Protein AF-A0A2A4N4A7-F1 (afdb_monomer_lite)

Sequence (60 aa):
DYNKAIELNPTYAQAYYSRSTMFTEQKKYNEALADALKAQELGYTVDVKYLEDLRRQVVQ

Radius of gyration: 10.83 Å; chains: 1; bounding box: 18×24×29 Å

Structure (mmCIF, N/CA/C/O backbone):
data_AF-A0A2A4N4A7-F1
#
_entry.id   AF-A0A2A4N4A7-F1
#
loop_
_atom_site.group_PDB
_atom_site.id
_atom_site.type_symbol
_atom_site.label_atom_id
_atom_site.label_alt_id
_atom_site.label_comp_id
_atom_site.label_asym_id
_atom_site.label_entity_id
_atom_site.label_seq_id
_atom_site.pdbx_PDB_ins_code
_atom_site.Cartn_x
_atom_site.Cartn_y
_atom_site.Cartn_z
_atom_site.occupancy
_atom_site.B_iso_or_equiv
_atom_site.auth_seq_id
_atom_site.auth_comp_id
_atom_site.auth_asym_id
_atom_site.auth_atom_id
_atom_site.pdbx_PDB_model_num
ATOM 1 N N . ASP A 1 1 ? 4.304 11.902 -5.433 1.00 88.88 1 ASP A N 1
ATOM 2 C CA . ASP A 1 1 ? 2.840 11.761 -5.401 1.00 88.88 1 ASP A CA 1
ATOM 3 C C . ASP A 1 1 ? 2.474 10.474 -6.117 1.00 88.88 1 ASP A C 1
ATOM 5 O O . ASP A 1 1 ? 2.699 10.361 -7.319 1.00 88.88 1 ASP A O 1
ATOM 9 N N . TYR A 1 2 ? 2.005 9.484 -5.365 1.00 94.31 2 TYR A N 1
ATOM 10 C CA . TYR A 1 2 ? 1.625 8.194 -5.929 1.00 94.31 2 TYR A CA 1
ATOM 11 C C . TYR A 1 2 ? 0.382 8.300 -6.815 1.00 94.31 2 TYR A C 1
ATOM 13 O O . TYR A 1 2 ? 0.283 7.556 -7.784 1.00 94.31 2 TYR A O 1
ATOM 21 N N . ASN A 1 3 ? -0.513 9.261 -6.554 1.00 95.19 3 ASN A N 1
ATOM 22 C CA . ASN A 1 3 ? -1.706 9.472 -7.372 1.00 95.19 3 ASN A CA 1
ATOM 23 C C . ASN A 1 3 ? -1.306 9.864 -8.791 1.00 95.19 3 ASN A C 1
ATOM 25 O O . ASN A 1 3 ? -1.702 9.201 -9.741 1.00 95.19 3 ASN A O 1
ATOM 29 N N . LYS A 1 4 ? -0.407 10.843 -8.932 1.00 97.19 4 LYS A N 1
ATOM 30 C CA . LYS A 1 4 ? 0.103 11.259 -10.244 1.00 97.19 4 LYS A CA 1
ATOM 31 C C . LYS A 1 4 ? 0.857 10.136 -10.970 1.00 97.19 4 LYS A C 1
ATOM 33 O O . LYS A 1 4 ? 0.758 10.009 -12.186 1.00 97.19 4 LYS A O 1
ATOM 38 N N . ALA A 1 5 ? 1.614 9.311 -10.241 1.00 96.19 5 ALA A N 1
ATOM 39 C CA . ALA A 1 5 ? 2.308 8.162 -10.828 1.00 96.19 5 ALA A CA 1
ATOM 40 C C . ALA A 1 5 ? 1.324 7.107 -11.365 1.00 96.19 5 ALA A C 1
ATOM 42 O O . ALA A 1 5 ? 1.552 6.552 -12.436 1.00 96.19 5 ALA A O 1
ATOM 43 N N . ILE A 1 6 ? 0.227 6.875 -10.643 1.00 97.62 6 ILE A N 1
ATOM 44 C CA . ILE A 1 6 ? -0.845 5.950 -11.022 1.00 97.62 6 ILE A CA 1
ATOM 45 C C . ILE A 1 6 ? -1.682 6.505 -12.181 1.00 97.62 6 ILE A C 1
ATOM 47 O O . ILE A 1 6 ? -2.033 5.755 -13.083 1.00 97.62 6 ILE A O 1
ATOM 51 N N . GLU A 1 7 ? -1.956 7.809 -12.205 1.00 97.81 7 GLU A N 1
ATOM 52 C CA . GLU A 1 7 ? -2.630 8.471 -13.330 1.00 97.81 7 GLU A CA 1
ATOM 53 C C . GLU A 1 7 ? -1.824 8.345 -14.628 1.00 97.81 7 GLU A C 1
ATOM 55 O O . GLU A 1 7 ? -2.384 8.059 -15.683 1.00 97.81 7 GLU A O 1
ATOM 60 N N . LEU A 1 8 ? -0.502 8.532 -14.551 1.00 98.12 8 LEU A N 1
ATOM 61 C CA . LEU A 1 8 ? 0.394 8.411 -15.704 1.00 98.12 8 LEU A CA 1
ATOM 62 C C . LEU A 1 8 ? 0.618 6.955 -16.126 1.00 98.12 8 LEU A C 1
ATOM 64 O O . LEU A 1 8 ? 0.772 6.676 -17.313 1.00 98.12 8 LEU A O 1
ATOM 68 N N . ASN A 1 9 ? 0.671 6.034 -15.164 1.00 96.81 9 ASN A N 1
ATOM 69 C CA . ASN A 1 9 ? 0.850 4.611 -15.412 1.00 96.81 9 ASN A CA 1
ATOM 70 C C . ASN A 1 9 ? -0.003 3.773 -14.438 1.00 96.81 9 ASN A C 1
ATOM 72 O O . ASN A 1 9 ? 0.473 3.389 -13.361 1.00 96.81 9 ASN A O 1
ATOM 76 N N . PRO A 1 10 ? -1.237 3.412 -14.835 1.00 97.50 10 PRO A N 1
ATOM 77 C CA . PRO A 1 10 ? -2.152 2.640 -13.995 1.00 97.50 10 PRO A CA 1
ATOM 78 C C . PRO A 1 10 ? -1.693 1.212 -13.699 1.00 97.50 10 PRO A C 1
ATOM 80 O O . PRO A 1 10 ? -2.287 0.563 -12.840 1.00 97.50 10 PRO A O 1
ATOM 83 N N . THR A 1 11 ? -0.664 0.713 -14.391 1.00 98.00 11 THR A N 1
ATOM 84 C CA . THR A 1 11 ? -0.071 -0.610 -14.156 1.00 98.00 11 THR A CA 1
ATOM 85 C C . THR A 1 11 ? 1.228 -0.529 -13.357 1.00 98.00 11 THR A C 1
ATOM 87 O O . THR A 1 11 ? 1.941 -1.524 -13.236 1.00 98.00 11 THR A O 1
ATOM 90 N N . TYR A 1 12 ? 1.574 0.638 -12.802 1.00 97.88 12 TYR A N 1
ATOM 91 C CA . TYR A 1 12 ? 2.792 0.795 -12.017 1.00 97.88 12 TYR A CA 1
ATOM 92 C C . TYR A 1 12 ? 2.634 0.207 -10.610 1.00 97.88 12 TYR A C 1
ATOM 94 O O . TYR A 1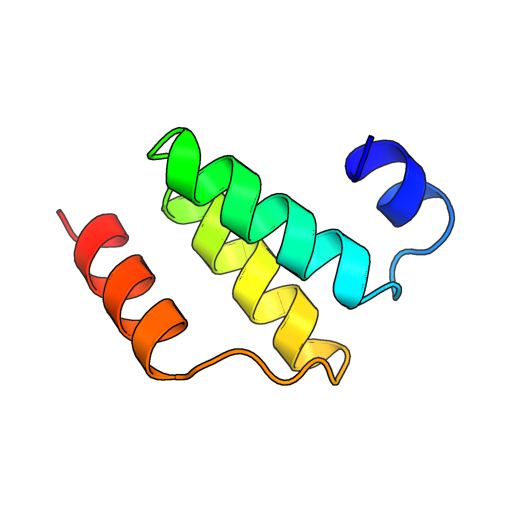 12 ? 2.371 0.910 -9.636 1.00 97.88 12 TYR A O 1
ATOM 102 N N . ALA A 1 13 ? 2.815 -1.109 -10.507 1.00 98.19 13 ALA A N 1
ATOM 103 C CA . ALA A 1 13 ? 2.546 -1.886 -9.300 1.00 98.19 13 ALA A CA 1
ATOM 104 C C . ALA A 1 13 ? 3.269 -1.355 -8.044 1.00 98.19 13 ALA A C 1
ATOM 106 O O . ALA A 1 13 ? 2.676 -1.268 -6.969 1.00 98.19 13 ALA A O 1
ATOM 107 N N . GLN A 1 14 ? 4.524 -0.911 -8.190 1.00 98.00 14 GLN A N 1
ATOM 108 C CA . GLN A 1 14 ? 5.298 -0.332 -7.088 1.00 98.00 14 GLN A CA 1
ATOM 109 C C . GLN A 1 14 ? 4.669 0.958 -6.537 1.00 98.00 14 GLN A C 1
ATOM 111 O O . GLN A 1 14 ? 4.728 1.179 -5.331 1.00 98.00 14 GLN A O 1
ATOM 116 N N . ALA A 1 15 ? 4.038 1.794 -7.373 1.00 98.38 15 ALA A N 1
ATOM 117 C CA . ALA A 1 15 ? 3.377 3.011 -6.899 1.00 98.38 15 ALA A CA 1
ATOM 118 C C . ALA A 1 15 ? 2.163 2.699 -6.015 1.00 98.38 15 ALA A C 1
ATOM 120 O O . ALA A 1 15 ? 1.977 3.370 -5.002 1.00 98.38 15 ALA A O 1
ATOM 121 N N . TYR A 1 16 ? 1.386 1.664 -6.352 1.00 98.69 16 TYR A N 1
ATOM 122 C CA . TYR A 1 16 ? 0.302 1.191 -5.489 1.00 98.69 16 TYR A CA 1
ATOM 123 C C . TYR A 1 16 ? 0.842 0.667 -4.160 1.00 98.69 16 TYR A C 1
ATOM 125 O O . TYR A 1 16 ? 0.372 1.097 -3.114 1.00 98.69 16 TYR A O 1
ATOM 133 N N . TYR A 1 17 ? 1.883 -0.172 -4.167 1.00 98.62 17 TYR A N 1
ATOM 134 C CA . TYR A 1 17 ? 2.461 -0.679 -2.918 1.00 98.62 17 TYR A CA 1
ATOM 135 C C . TYR A 1 17 ? 3.022 0.445 -2.032 1.00 98.62 17 TYR A C 1
ATOM 137 O O . TYR A 1 17 ? 2.758 0.506 -0.837 1.00 98.62 17 TYR A O 1
ATOM 145 N N . SER A 1 18 ? 3.746 1.406 -2.605 1.00 98.38 18 SER A N 1
ATOM 146 C CA . SER A 1 18 ? 4.249 2.544 -1.828 1.00 98.38 18 SER A CA 1
ATOM 147 C C . SER A 1 18 ? 3.130 3.463 -1.311 1.00 98.38 18 SER A C 1
ATOM 149 O O . SER A 1 18 ? 3.273 4.080 -0.252 1.00 98.38 18 SER A O 1
ATOM 151 N N . ARG A 1 19 ? 1.993 3.553 -2.017 1.00 98.56 19 ARG A N 1
ATOM 152 C CA . ARG A 1 19 ? 0.803 4.253 -1.514 1.00 98.56 19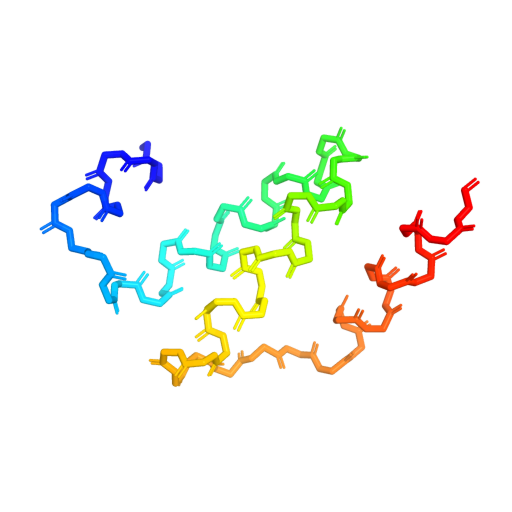 ARG A CA 1
ATOM 153 C C . ARG A 1 19 ? 0.104 3.454 -0.409 1.00 98.56 19 ARG A C 1
ATOM 155 O O . ARG A 1 19 ? -0.316 4.059 0.577 1.00 98.56 19 ARG A O 1
ATOM 162 N N . SER A 1 20 ? 0.080 2.121 -0.492 1.00 98.62 20 SER A N 1
ATOM 163 C CA . SER A 1 20 ? -0.494 1.262 0.549 1.00 98.62 20 SER A CA 1
ATOM 164 C C . SER A 1 20 ? 0.236 1.406 1.882 1.00 98.62 20 SER A C 1
ATOM 166 O O . SER A 1 20 ? -0.403 1.541 2.930 1.00 98.62 20 SER A O 1
ATOM 168 N N . THR A 1 21 ? 1.572 1.444 1.866 1.00 98.44 21 THR A N 1
ATOM 169 C CA . THR A 1 21 ? 2.372 1.648 3.083 1.00 98.44 21 THR A CA 1
ATOM 170 C C . THR A 1 21 ? 2.099 3.022 3.690 1.00 98.44 21 THR A C 1
ATOM 172 O O . THR A 1 21 ? 1.868 3.132 4.892 1.00 98.44 21 THR A O 1
ATOM 175 N N . MET A 1 22 ? 1.997 4.059 2.854 1.00 98.50 22 MET A N 1
ATOM 176 C CA . MET A 1 22 ? 1.674 5.418 3.296 1.00 98.50 22 MET A CA 1
ATOM 177 C C . MET A 1 22 ? 0.251 5.536 3.875 1.00 98.50 22 MET A C 1
ATOM 179 O O . MET A 1 22 ? 0.022 6.273 4.838 1.00 98.50 22 MET A O 1
ATOM 183 N N . PHE A 1 23 ? -0.723 4.793 3.343 1.00 98.50 23 PHE A N 1
ATOM 184 C CA . PHE A 1 23 ? -2.056 4.690 3.943 1.00 98.50 23 PHE A CA 1
ATOM 185 C C . PHE A 1 23 ? -2.057 3.897 5.252 1.00 98.50 23 PHE A C 1
ATOM 187 O O . PHE A 1 23 ? -2.777 4.260 6.183 1.00 98.50 23 PHE A O 1
ATOM 194 N N . THR A 1 24 ? -1.204 2.879 5.369 1.00 98.12 24 THR A N 1
ATOM 195 C CA . THR A 1 24 ? -1.039 2.109 6.613 1.00 98.12 24 THR A CA 1
ATOM 196 C C . THR A 1 24 ? -0.540 3.005 7.745 1.00 98.12 24 THR A C 1
ATOM 198 O O . THR A 1 24 ? -1.105 2.985 8.835 1.00 98.12 24 THR A O 1
ATOM 201 N N . GLU A 1 25 ? 0.455 3.854 7.479 1.00 97.81 25 GLU A N 1
ATOM 202 C CA . GLU A 1 25 ? 0.976 4.837 8.443 1.00 97.81 25 GLU A CA 1
ATOM 203 C C . GLU A 1 25 ? -0.095 5.843 8.898 1.00 97.81 25 GLU A C 1
ATOM 205 O O . GLU A 1 25 ? -0.116 6.265 10.054 1.00 97.81 25 GLU A O 1
ATOM 210 N N . GLN A 1 26 ? -1.040 6.180 8.016 1.00 97.94 26 GLN A N 1
ATOM 211 C CA . GLN A 1 26 ? -2.200 7.019 8.332 1.00 97.94 26 GLN A CA 1
ATOM 212 C C . GLN A 1 26 ? -3.358 6.267 9.001 1.00 97.94 26 GLN A C 1
ATOM 214 O O . GLN A 1 26 ? -4.396 6.879 9.254 1.00 97.94 26 GLN A O 1
ATOM 219 N N . LYS A 1 27 ? -3.225 4.960 9.262 1.00 97.25 27 LYS A N 1
ATOM 220 C CA . LYS A 1 27 ? -4.304 4.083 9.757 1.00 97.25 27 LYS A CA 1
ATOM 221 C C . LYS A 1 27 ? -5.522 4.002 8.823 1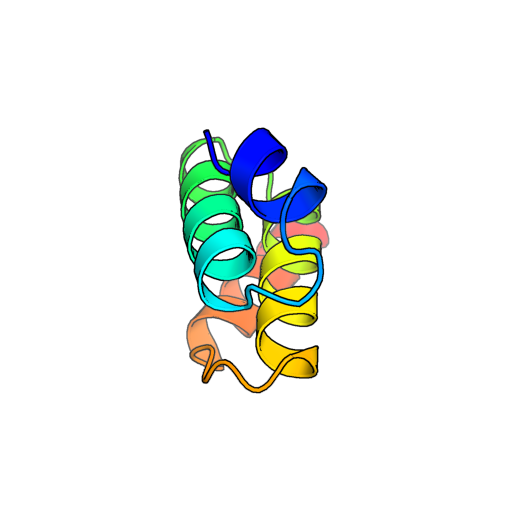.00 97.25 27 LYS A C 1
ATOM 223 O O . LYS A 1 27 ? -6.619 3.642 9.242 1.00 97.25 27 LYS A O 1
ATOM 228 N N . LYS A 1 28 ? -5.328 4.315 7.541 1.00 98.19 28 LYS A N 1
ATOM 229 C CA . LYS A 1 28 ? -6.318 4.183 6.465 1.00 98.19 28 LYS A CA 1
ATOM 230 C C . LYS A 1 28 ? -6.256 2.771 5.891 1.00 98.19 28 LYS A C 1
ATOM 232 O O . LYS A 1 28 ? -5.762 2.540 4.789 1.00 98.19 28 LYS A O 1
ATOM 237 N N . TYR A 1 29 ? -6.651 1.795 6.704 1.00 98.19 29 TYR A N 1
ATOM 238 C CA . TYR A 1 29 ? -6.404 0.381 6.406 1.00 98.19 29 TYR A CA 1
ATOM 239 C C . TYR A 1 29 ? -7.214 -0.142 5.217 1.00 98.19 29 TYR A C 1
ATOM 241 O O . TYR A 1 29 ? -6.739 -1.026 4.509 1.00 98.19 29 TYR A O 1
ATOM 249 N N . ASN A 1 30 ? -8.395 0.429 4.959 1.00 98.19 30 ASN A N 1
ATOM 250 C CA . ASN A 1 30 ? -9.206 0.086 3.791 1.00 98.19 30 ASN A CA 1
ATOM 251 C C . ASN A 1 30 ? -8.492 0.471 2.491 1.00 98.19 30 ASN A C 1
ATOM 253 O O . ASN A 1 30 ? -8.325 -0.358 1.597 1.00 98.19 30 ASN A O 1
ATOM 257 N N . GLU A 1 31 ? -8.021 1.713 2.410 1.00 98.44 31 GLU A N 1
ATOM 258 C CA . GLU A 1 31 ? -7.288 2.232 1.258 1.00 98.44 31 GLU A CA 1
ATOM 259 C C . GLU A 1 31 ? -5.940 1.523 1.092 1.00 98.44 31 GLU A C 1
ATOM 261 O O . GLU A 1 31 ? -5.565 1.160 -0.023 1.00 98.44 31 GLU A O 1
ATOM 266 N N . ALA A 1 32 ? -5.246 1.245 2.202 1.00 98.56 32 ALA A N 1
ATOM 267 C CA . ALA A 1 32 ? -4.021 0.456 2.184 1.00 98.56 32 ALA A CA 1
ATOM 268 C C . ALA A 1 32 ? -4.255 -0.952 1.619 1.00 98.56 32 ALA A C 1
ATOM 270 O O . ALA A 1 32 ? -3.510 -1.397 0.749 1.00 98.56 32 ALA A O 1
ATOM 271 N N . LEU A 1 33 ? -5.300 -1.651 2.071 1.00 98.56 33 LEU A N 1
ATOM 272 C CA . LEU A 1 33 ? -5.604 -2.997 1.590 1.00 98.56 33 LEU A CA 1
ATOM 273 C C . LEU A 1 33 ? -5.952 -2.992 0.100 1.00 98.56 33 LEU A C 1
ATOM 275 O O . LEU A 1 33 ? -5.460 -3.845 -0.637 1.00 98.56 33 LEU A O 1
ATOM 279 N N . ALA A 1 34 ? -6.750 -2.024 -0.354 1.00 98.50 34 ALA A N 1
ATOM 280 C CA . ALA A 1 34 ? -7.103 -1.891 -1.764 1.00 98.50 34 ALA A CA 1
ATOM 281 C C . ALA A 1 34 ? -5.860 -1.707 -2.652 1.00 98.50 34 ALA A C 1
ATOM 283 O O . ALA A 1 34 ? -5.700 -2.412 -3.650 1.00 98.50 34 ALA A O 1
ATOM 284 N N . ASP A 1 35 ? -4.945 -0.819 -2.259 1.00 98.69 35 ASP A N 1
ATOM 285 C CA . ASP A 1 35 ? -3.712 -0.571 -3.006 1.00 98.69 35 ASP A CA 1
ATOM 286 C C . ASP A 1 35 ? -2.741 -1.756 -2.963 1.00 98.69 35 ASP A C 1
ATOM 288 O O . ASP A 1 35 ? -2.144 -2.104 -3.983 1.00 98.69 35 ASP A O 1
ATOM 292 N N . ALA A 1 36 ? -2.602 -2.418 -1.813 1.00 98.69 36 ALA A N 1
ATOM 293 C CA . ALA A 1 36 ? -1.748 -3.594 -1.680 1.00 98.69 36 ALA A CA 1
ATOM 294 C C . ALA A 1 36 ? -2.241 -4.747 -2.573 1.00 98.69 36 ALA A C 1
ATOM 296 O O . ALA A 1 36 ? -1.448 -5.387 -3.264 1.00 98.69 36 ALA A O 1
ATOM 297 N N . LEU A 1 37 ? -3.558 -4.976 -2.624 1.00 98.56 37 LEU A N 1
ATOM 298 C CA . LEU A 1 37 ? -4.151 -5.971 -3.518 1.00 98.56 37 LEU A CA 1
ATOM 299 C C . LEU A 1 37 ? -3.976 -5.585 -4.987 1.00 98.56 37 LEU A C 1
ATOM 301 O O . LEU A 1 37 ? -3.654 -6.448 -5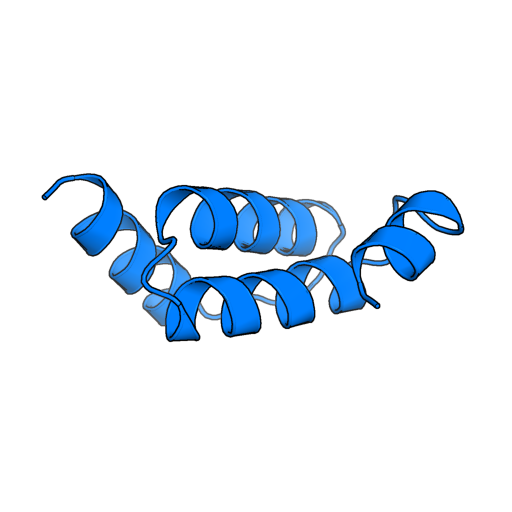.803 1.00 98.56 37 LEU A O 1
ATOM 305 N N . LYS A 1 38 ? -4.110 -4.297 -5.326 1.00 98.62 38 LYS A N 1
ATOM 306 C CA . LYS A 1 38 ? -3.880 -3.843 -6.699 1.00 98.62 38 LYS A CA 1
ATOM 307 C C . LYS A 1 38 ? -2.426 -4.029 -7.132 1.00 98.62 38 LYS A C 1
ATOM 309 O O . LYS A 1 38 ? -2.173 -4.456 -8.255 1.00 98.62 38 LYS A O 1
ATOM 314 N N . ALA A 1 39 ? -1.468 -3.760 -6.245 1.00 98.62 39 ALA A N 1
ATOM 315 C CA . ALA A 1 39 ? -0.057 -4.026 -6.503 1.00 98.62 39 ALA A CA 1
ATOM 316 C C . ALA A 1 39 ? 0.192 -5.520 -6.773 1.00 98.62 39 ALA A C 1
ATOM 318 O O . ALA A 1 39 ? 0.871 -5.857 -7.743 1.00 98.62 39 ALA A O 1
ATOM 319 N N . GLN A 1 40 ? -0.401 -6.406 -5.963 1.00 98.50 40 GLN A N 1
ATOM 320 C CA . GLN A 1 40 ? -0.306 -7.857 -6.144 1.00 98.50 40 GLN A CA 1
ATOM 321 C C . GLN A 1 40 ? -0.907 -8.326 -7.477 1.00 98.50 40 GLN A C 1
ATOM 323 O O . GLN A 1 40 ? -0.277 -9.107 -8.188 1.00 98.50 40 GLN A O 1
ATOM 328 N N . GLU A 1 41 ? -2.082 -7.815 -7.852 1.00 98.44 41 GLU A N 1
ATOM 329 C CA . GLU A 1 41 ? -2.731 -8.094 -9.144 1.00 98.44 41 GLU A CA 1
ATOM 330 C C . GLU A 1 41 ? -1.834 -7.709 -10.334 1.00 98.44 41 GLU A C 1
ATOM 332 O O . GLU A 1 41 ? -1.791 -8.407 -11.343 1.00 98.44 41 GLU A O 1
ATOM 337 N N . LEU A 1 42 ? -1.072 -6.619 -10.197 1.00 98.19 42 LEU A N 1
ATOM 338 C CA . LEU A 1 42 ? -0.134 -6.120 -11.206 1.00 98.19 42 LEU A CA 1
ATOM 339 C C . LEU A 1 42 ? 1.244 -6.814 -11.169 1.00 98.19 42 LEU A C 1
ATOM 341 O O . LEU A 1 42 ? 2.172 -6.373 -11.847 1.00 98.19 42 LEU A O 1
ATOM 345 N N . GLY A 1 43 ? 1.392 -7.889 -10.390 1.00 97.94 43 GLY A N 1
ATOM 346 C CA . GLY A 1 43 ? 2.606 -8.707 -10.333 1.00 97.94 43 GLY A CA 1
ATOM 347 C C . GLY A 1 43 ? 3.646 -8.257 -9.306 1.00 97.94 43 GLY A C 1
ATOM 348 O O . GLY A 1 43 ? 4.766 -8.766 -9.320 1.00 97.94 43 GLY A O 1
ATOM 349 N N . TYR A 1 44 ? 3.313 -7.325 -8.409 1.00 98.31 44 TYR A N 1
ATOM 350 C CA . TYR A 1 44 ? 4.192 -6.983 -7.291 1.00 98.31 44 TYR A CA 1
ATOM 351 C C . TYR A 1 44 ? 4.091 -8.037 -6.188 1.00 98.31 44 TYR A C 1
ATOM 353 O O . TYR A 1 44 ? 3.003 -8.375 -5.722 1.00 98.31 44 TYR A O 1
ATOM 361 N N . THR A 1 45 ? 5.229 -8.528 -5.711 1.00 98.12 45 THR A N 1
ATOM 362 C CA . THR A 1 45 ? 5.249 -9.433 -4.561 1.00 98.12 45 THR A CA 1
ATOM 363 C C . THR A 1 45 ? 4.962 -8.645 -3.286 1.00 98.12 45 THR A C 1
ATOM 365 O O . THR A 1 45 ? 5.821 -7.925 -2.784 1.00 98.12 45 THR A O 1
ATOM 368 N N . VAL A 1 46 ? 3.749 -8.793 -2.758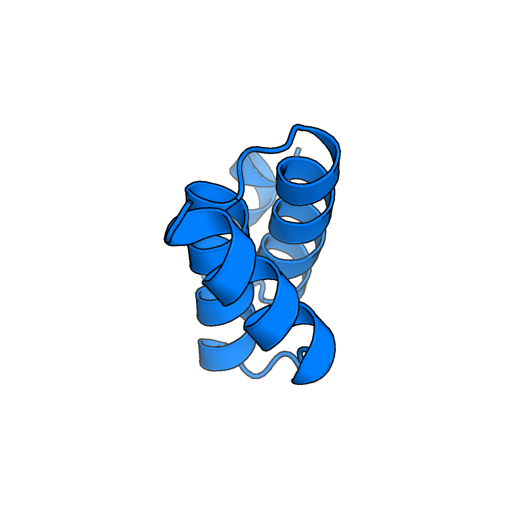 1.00 98.06 46 VAL A N 1
ATOM 369 C CA . VAL A 1 46 ? 3.346 -8.238 -1.461 1.00 98.06 46 VAL A CA 1
ATOM 370 C C . VAL A 1 46 ? 3.468 -9.321 -0.392 1.00 98.06 46 VAL A C 1
ATOM 372 O O . VAL A 1 46 ? 3.030 -10.452 -0.605 1.00 98.06 46 VAL A O 1
ATOM 375 N N . ASP A 1 47 ? 4.057 -8.978 0.755 1.00 97.94 47 ASP A N 1
ATOM 376 C CA . ASP A 1 47 ? 4.178 -9.899 1.886 1.00 97.94 47 ASP A CA 1
ATOM 377 C C . ASP A 1 47 ? 2.784 -10.335 2.371 1.00 97.94 47 ASP A C 1
ATOM 379 O O . ASP A 1 47 ? 1.915 -9.510 2.668 1.00 97.94 47 ASP A O 1
ATOM 383 N N . VAL A 1 48 ? 2.571 -11.649 2.465 1.00 97.25 48 VAL A N 1
ATOM 384 C CA . VAL A 1 48 ? 1.307 -12.232 2.934 1.00 97.25 48 VAL A CA 1
ATOM 385 C C . VAL A 1 48 ? 0.976 -11.754 4.347 1.00 97.25 48 VAL A C 1
ATOM 387 O O . VAL A 1 48 ? -0.176 -11.435 4.624 1.00 97.25 48 VAL A O 1
ATOM 390 N N . LYS A 1 49 ? 1.973 -11.627 5.230 1.00 98.12 49 LYS A N 1
ATOM 391 C CA . LYS A 1 49 ? 1.778 -11.122 6.590 1.00 98.12 49 LYS A CA 1
ATOM 392 C C . LYS A 1 49 ? 1.246 -9.691 6.581 1.00 98.12 49 LYS A C 1
ATOM 394 O O . LYS A 1 49 ? 0.334 -9.386 7.339 1.00 98.12 49 LYS A O 1
ATOM 399 N N . TYR A 1 50 ? 1.760 -8.842 5.693 1.00 98.25 50 TYR A N 1
ATOM 400 C CA . TYR A 1 50 ? 1.274 -7.470 5.555 1.00 98.25 50 TYR A CA 1
ATOM 401 C C . TYR A 1 50 ? -0.198 -7.428 5.114 1.00 98.25 50 TYR A C 1
ATOM 403 O O . TYR A 1 50 ? -0.989 -6.677 5.683 1.00 98.25 50 TYR A O 1
ATOM 411 N N . LEU A 1 51 ? -0.597 -8.278 4.160 1.00 98.00 51 LEU A N 1
ATOM 412 C CA . LEU A 1 51 ? -2.000 -8.389 3.743 1.00 98.00 51 LEU A CA 1
ATOM 413 C C . LEU A 1 51 ? -2.905 -8.870 4.885 1.00 98.00 51 LEU A C 1
ATOM 415 O O . LEU A 1 51 ? -3.985 -8.314 5.081 1.00 98.00 51 LEU A O 1
ATOM 419 N N . GLU A 1 52 ? -2.473 -9.871 5.652 1.00 97.81 52 GLU A N 1
ATOM 420 C CA . GLU A 1 52 ? -3.225 -10.375 6.806 1.00 97.81 52 GLU A CA 1
ATOM 421 C C . GLU A 1 52 ? -3.366 -9.322 7.912 1.00 97.81 52 GLU A C 1
ATOM 423 O O . GLU A 1 52 ? -4.452 -9.157 8.473 1.00 97.81 52 GLU A O 1
ATOM 428 N N . ASP A 1 53 ? -2.304 -8.563 8.191 1.00 97.44 53 ASP A N 1
ATOM 429 C CA . ASP A 1 53 ? -2.333 -7.475 9.168 1.00 97.44 53 ASP A CA 1
ATOM 430 C C . ASP A 1 53 ? -3.344 -6.395 8.749 1.00 97.44 53 ASP A C 1
ATOM 432 O O . ASP A 1 53 ? -4.179 -5.990 9.559 1.00 97.44 53 ASP A O 1
ATOM 436 N N . LEU A 1 54 ? -3.355 -5.990 7.474 1.00 97.88 54 LEU A N 1
ATOM 437 C CA . LEU A 1 54 ? -4.344 -5.040 6.951 1.00 97.88 54 LEU A CA 1
ATOM 438 C C . LEU A 1 54 ? -5.778 -5.575 7.039 1.00 97.88 54 LEU A C 1
ATOM 440 O O . LEU A 1 54 ? -6.674 -4.857 7.485 1.00 97.88 54 LEU A O 1
ATOM 444 N N . ARG A 1 55 ? -6.007 -6.844 6.678 1.00 97.31 55 ARG A N 1
ATOM 445 C CA . ARG A 1 55 ? -7.334 -7.481 6.770 1.00 97.31 55 ARG A CA 1
ATOM 446 C C . ARG A 1 55 ? -7.871 -7.479 8.197 1.00 97.31 55 ARG A C 1
ATOM 448 O O . ARG A 1 55 ? -9.050 -7.206 8.398 1.00 97.31 55 ARG A O 1
ATOM 455 N N . ARG A 1 56 ? -7.018 -7.734 9.193 1.00 96.88 56 ARG A N 1
ATOM 456 C CA . ARG A 1 56 ? -7.410 -7.697 10.612 1.00 96.88 56 ARG A CA 1
ATOM 457 C C . ARG A 1 56 ? -7.819 -6.304 11.078 1.00 96.88 56 ARG A C 1
ATOM 459 O O . ARG A 1 56 ? -8.657 -6.197 11.968 1.00 96.88 56 ARG A O 1
ATOM 466 N N . GLN A 1 57 ? -7.215 -5.257 10.525 1.00 95.31 57 GLN A N 1
ATOM 467 C CA . GLN A 1 57 ? -7.511 -3.873 10.901 1.00 95.31 57 GLN A CA 1
ATOM 468 C C . GLN A 1 57 ? -8.755 -3.321 10.196 1.00 95.31 57 GLN A C 1
ATOM 470 O O . GLN A 1 57 ? -9.424 -2.462 10.749 1.00 95.31 57 GLN A O 1
ATOM 475 N N . VAL A 1 58 ? -9.087 -3.819 9.002 1.00 93.25 58 VAL A N 1
ATOM 476 C CA . VAL A 1 58 ? -10.304 -3.428 8.263 1.00 93.25 58 VAL A CA 1
ATOM 477 C C . VAL A 1 58 ? -11.591 -3.957 8.912 1.00 93.25 58 VAL A C 1
ATOM 479 O O . VAL A 1 58 ? -12.652 -3.364 8.746 1.00 93.25 58 VAL A O 1
ATOM 482 N N . VAL A 1 59 ? -11.512 -5.081 9.629 1.00 81.19 59 VAL A N 1
ATOM 483 C CA . VAL A 1 59 ? -12.670 -5.740 10.266 1.00 81.19 59 VAL A CA 1
ATOM 484 C C . VAL A 1 59 ? -12.994 -5.164 11.658 1.00 81.19 59 VAL A C 1
ATOM 486 O O . VAL A 1 59 ? -14.053 -5.470 12.204 1.00 81.19 59 VAL A O 1
ATOM 489 N N . GLN A 1 60 ? -12.104 -4.348 12.231 1.00 59.50 60 GLN A N 1
ATOM 490 C CA . GLN A 1 60 ? -12.283 -3.683 13.531 1.00 59.50 60 GLN A CA 1
ATOM 491 C C . GLN A 1 60 ? -12.910 -2.299 13.367 1.00 59.50 60 GLN A C 1
ATOM 493 O O . GLN A 1 60 ? -13.734 -1.945 14.238 1.00 59.50 60 GLN A O 1
#

pLDDT: mean 96.75, std 5.51, range [59.5, 98.69]

Secondary structure (DSSP, 8-state):
-HHHH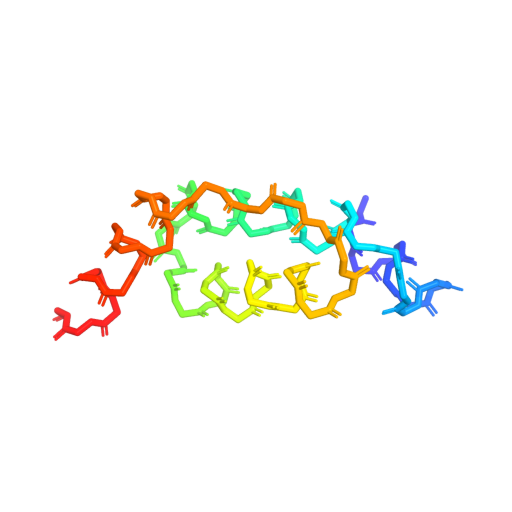HHH-TT-HHHHHHHHHHHHHTT-HHHHHHHHHHHHHTT----HHHHHHHHHHH--

Foldseek 3Di:
DLVVVCVVPVLPLVSLQVVLVVCVVVLVLVSSLVSLVSSVVSPHDDDPVVNVVSVVSVVD